Protein AF-A0A7C4V383-F1 (afdb_monomer_lite)

pLDDT: mean 79.62, std 13.82, range [45.19, 93.94]

Secondary structure (DSSP, 8-state):
--------------PPPPHHHHHHHHHHHHHHHTHHHHHHHHHHH----S--THHHHHHHHHHHHHHHHHHHHT-HHHHHHHHHHHHHHHHHHHHHHHHHHHHHHHHHHHHHHH--

Foldseek 3Di:
DDDPPPPDPPPPPPDDQDPVNVVVLVVLVVVLVVLVVVLVVCVVVLDDPVDDLVVLVVQLVVLVVVLVVCVVVVVVVVNVSSVSSNVSSVSSSVSNVVSVVVVVVVVVVCCVVVVD

Radius of gyration: 23.5 Å; chains: 1; bounding box: 56×25×84 Å

Structure (mmCIF, N/CA/C/O backbone):
data_AF-A0A7C4V383-F1
#
_entry.id   AF-A0A7C4V383-F1
#
loop_
_atom_site.group_PDB
_atom_site.id
_atom_site.type_symbol
_atom_site.label_atom_id
_atom_site.label_alt_id
_atom_site.label_comp_id
_atom_site.label_asym_id
_atom_site.label_entity_id
_atom_site.label_seq_id
_atom_site.pdbx_PDB_ins_code
_atom_site.Cartn_x
_atom_site.Cartn_y
_atom_site.Cartn_z
_atom_site.occupancy
_atom_site.B_iso_or_equiv
_atom_site.auth_seq_id
_atom_site.auth_comp_id
_atom_site.auth_asym_id
_atom_site.auth_atom_id
_atom_site.pdbx_PDB_model_num
ATOM 1 N N . MET A 1 1 ? -21.037 -17.438 57.755 1.00 45.88 1 MET A N 1
ATOM 2 C CA . MET A 1 1 ? -21.510 -16.121 57.268 1.00 45.88 1 MET A CA 1
ATOM 3 C C . MET A 1 1 ? -20.853 -15.851 55.913 1.00 45.88 1 MET A C 1
ATOM 5 O O . MET A 1 1 ? -19.680 -15.513 55.861 1.00 45.88 1 MET A O 1
ATOM 9 N N . SER A 1 2 ? -21.555 -16.175 54.821 1.00 45.19 2 SER A N 1
ATOM 10 C CA . SER A 1 2 ? -20.997 -16.317 53.463 1.00 45.19 2 SER A CA 1
ATOM 11 C C . SER A 1 2 ? -21.064 -14.997 52.680 1.00 45.19 2 SER A C 1
ATOM 13 O O . SER A 1 2 ? -22.146 -14.431 52.513 1.00 45.19 2 SER A O 1
ATOM 15 N N . ARG A 1 3 ? -19.915 -14.488 52.213 1.00 47.38 3 ARG A N 1
ATOM 16 C CA . ARG A 1 3 ? -19.823 -13.282 51.372 1.00 47.38 3 ARG A CA 1
ATOM 17 C C . ARG A 1 3 ? -20.164 -13.644 49.922 1.00 47.38 3 ARG A C 1
ATOM 19 O O . ARG A 1 3 ? -19.366 -14.267 49.231 1.00 47.38 3 ARG A O 1
ATOM 26 N N . LYS A 1 4 ? -21.339 -13.218 49.447 1.00 51.81 4 LYS A N 1
ATOM 27 C CA . LYS A 1 4 ? -21.696 -13.237 48.019 1.00 51.81 4 LYS A CA 1
ATOM 28 C C . LYS A 1 4 ? -20.826 -12.227 47.263 1.00 51.81 4 LYS A C 1
ATOM 30 O O . LYS A 1 4 ? -21.047 -11.022 47.358 1.00 51.81 4 LYS A O 1
ATOM 35 N N . ILE A 1 5 ? -19.860 -12.724 46.495 1.00 54.62 5 ILE A N 1
ATOM 36 C CA . ILE A 1 5 ? -19.133 -11.942 45.491 1.00 54.62 5 ILE A CA 1
ATOM 37 C C . ILE A 1 5 ? -20.102 -11.694 44.332 1.00 54.62 5 ILE A C 1
ATOM 39 O O . ILE A 1 5 ? -20.488 -12.605 43.601 1.00 54.62 5 ILE A O 1
ATOM 43 N N . LYS A 1 6 ? -20.563 -10.448 44.219 1.00 50.16 6 LYS A N 1
ATOM 44 C CA . LYS A 1 6 ? -21.463 -9.979 43.167 1.00 50.16 6 LYS A CA 1
ATOM 45 C C . LYS A 1 6 ? -20.634 -9.845 41.887 1.00 50.16 6 LYS A C 1
ATOM 47 O O . LYS A 1 6 ? -19.920 -8.864 41.711 1.00 50.16 6 LYS A O 1
ATOM 52 N N . ALA A 1 7 ? -20.688 -10.854 41.022 1.00 54.53 7 ALA A N 1
ATOM 53 C CA . ALA A 1 7 ? -20.106 -10.781 39.688 1.00 54.53 7 ALA A CA 1
ATOM 54 C C . ALA A 1 7 ? -20.816 -9.663 38.908 1.00 54.53 7 ALA A C 1
ATOM 56 O O . ALA A 1 7 ? -21.980 -9.793 38.525 1.00 54.53 7 ALA A O 1
ATOM 57 N N . HIS A 1 8 ? -20.137 -8.531 38.721 1.00 51.31 8 HIS A N 1
ATOM 58 C CA . HIS A 1 8 ? -20.608 -7.483 37.828 1.00 51.31 8 HIS A CA 1
ATOM 59 C C . HIS A 1 8 ? -20.485 -7.987 36.394 1.00 51.31 8 HIS A C 1
ATOM 61 O O . HIS A 1 8 ? -19.404 -8.025 35.811 1.00 51.31 8 HIS A O 1
ATOM 67 N N . GLY A 1 9 ? -21.627 -8.405 35.846 1.00 45.75 9 GLY A N 1
ATOM 68 C CA . GLY A 1 9 ? -21.784 -8.702 34.435 1.00 45.75 9 GLY A CA 1
ATOM 69 C C . GLY A 1 9 ? -21.353 -7.499 33.608 1.00 45.75 9 GLY A C 1
ATOM 70 O O . GLY A 1 9 ? -21.980 -6.439 33.644 1.00 45.75 9 GLY A O 1
ATOM 71 N N . VAL A 1 10 ? -20.272 -7.677 32.852 1.00 51.44 10 VAL A N 1
ATOM 72 C CA . VAL A 1 10 ? -19.853 -6.757 31.799 1.00 51.44 10 VAL A CA 1
ATOM 73 C C . VAL A 1 10 ? -20.896 -6.855 30.688 1.00 51.44 10 VAL A C 1
ATOM 75 O O . VAL A 1 10 ? -20.763 -7.623 29.736 1.00 51.44 10 VAL A O 1
ATOM 78 N N . HIS A 1 11 ? -21.977 -6.088 30.818 1.00 46.84 11 HIS A N 1
ATOM 79 C CA . HIS A 1 11 ? -22.902 -5.838 29.723 1.00 46.84 11 HIS A CA 1
ATOM 80 C C . HIS A 1 11 ? -22.146 -5.056 28.642 1.00 46.84 11 HIS A C 1
ATOM 82 O O . HIS A 1 11 ? -22.131 -3.825 28.630 1.00 46.84 11 HIS A O 1
ATOM 88 N N . ARG A 1 12 ? -21.514 -5.772 27.700 1.00 56.81 12 ARG A N 1
ATOM 89 C CA . ARG A 1 12 ? -21.128 -5.208 26.401 1.00 56.81 12 ARG A CA 1
ATOM 90 C C . ARG A 1 12 ? -22.413 -4.802 25.685 1.00 56.81 12 ARG A C 1
ATOM 92 O O . ARG A 1 12 ? -23.017 -5.585 24.956 1.00 56.81 12 ARG A O 1
ATOM 99 N N . LYS A 1 13 ? -22.854 -3.568 25.931 1.00 50.53 13 LYS A N 1
ATOM 100 C CA . LYS A 1 13 ? -23.917 -2.905 25.180 1.00 50.53 13 LYS A CA 1
ATOM 101 C C . LYS A 1 13 ? -23.471 -2.899 23.717 1.00 50.53 13 LYS A C 1
ATOM 103 O O . LYS A 1 13 ? -22.557 -2.155 23.365 1.00 50.53 13 LYS A O 1
ATOM 108 N N . ARG A 1 14 ? -24.075 -3.760 22.886 1.00 57.94 14 ARG A N 1
ATOM 109 C CA . ARG A 1 14 ? -23.942 -3.727 21.423 1.00 57.94 14 ARG A CA 1
ATOM 110 C C . ARG A 1 14 ? -24.531 -2.399 20.952 1.00 57.94 14 ARG A C 1
ATOM 112 O O . ARG A 1 14 ? -25.711 -2.311 20.635 1.00 57.94 14 ARG A O 1
ATOM 119 N N . ARG A 1 15 ? -23.740 -1.328 21.017 1.00 62.09 15 ARG A N 1
ATOM 120 C CA . ARG A 1 15 ? -24.093 -0.064 20.381 1.00 62.09 15 ARG A CA 1
ATOM 121 C C . ARG A 1 15 ? -24.015 -0.325 18.882 1.00 62.09 15 ARG A C 1
ATOM 123 O O . ARG A 1 15 ? -22.963 -0.727 18.395 1.00 62.09 15 ARG A O 1
ATOM 130 N N . GLY A 1 16 ? -25.144 -0.182 18.191 1.00 60.53 16 GLY A N 1
ATOM 131 C CA . GLY A 1 16 ? -25.167 -0.189 16.732 1.00 60.53 16 GLY A CA 1
ATOM 132 C C . GLY A 1 16 ? -24.181 0.841 16.178 1.00 60.53 16 GLY A C 1
ATOM 133 O O . GLY A 1 16 ? -23.789 1.777 16.881 1.00 60.53 16 GLY A O 1
ATOM 134 N N . PHE A 1 17 ? -23.758 0.644 14.931 1.00 67.31 17 PHE A N 1
ATOM 135 C CA . PHE A 1 17 ? -22.821 1.547 14.268 1.00 67.31 17 PHE A CA 1
ATOM 136 C C . PHE A 1 17 ? -23.375 2.979 14.277 1.00 67.31 17 PHE A C 1
ATOM 138 O O . PHE A 1 17 ? -24.471 3.233 13.778 1.00 67.31 17 PHE A O 1
ATOM 145 N N . SER A 1 18 ? -22.634 3.910 14.880 1.00 82.62 18 SER A N 1
ATOM 146 C CA . SER A 1 18 ? -23.005 5.325 14.897 1.00 82.62 18 SER A CA 1
ATOM 147 C C . SER A 1 18 ? -22.798 5.950 13.514 1.00 82.62 18 SER A C 1
ATOM 149 O O . SER A 1 18 ? -22.010 5.448 12.712 1.00 82.62 18 SER A O 1
ATOM 151 N N . ILE A 1 19 ? -23.450 7.087 13.245 1.00 85.44 19 ILE A N 1
ATOM 152 C CA . ILE A 1 19 ? -23.198 7.901 12.038 1.00 85.44 19 ILE A CA 1
ATOM 153 C C . ILE A 1 19 ? -21.701 8.200 11.867 1.00 85.44 19 ILE A C 1
ATOM 155 O O . ILE A 1 19 ? -21.168 8.087 10.768 1.00 85.44 19 ILE A O 1
ATOM 159 N N . VAL A 1 20 ? -20.998 8.492 12.965 1.00 81.94 20 VAL A N 1
ATOM 160 C CA . VAL A 1 20 ? -19.546 8.724 12.958 1.00 81.94 20 VAL A CA 1
ATOM 161 C C . VAL A 1 20 ? -18.781 7.467 12.529 1.00 81.94 20 VAL A C 1
ATOM 163 O O . VAL A 1 20 ? -17.843 7.562 11.744 1.00 81.94 20 VAL A O 1
ATOM 166 N N . GLY A 1 21 ? -19.202 6.283 12.986 1.00 80.19 21 GLY A N 1
ATOM 167 C CA . GLY A 1 21 ? -18.610 5.010 12.568 1.00 80.19 21 GLY A CA 1
ATOM 168 C C . GLY A 1 21 ? -18.806 4.727 11.077 1.00 80.19 21 GLY A C 1
ATOM 169 O O . GLY A 1 21 ? -17.874 4.284 10.409 1.00 80.19 21 GLY A O 1
ATOM 170 N N . TRP A 1 22 ? -19.986 5.036 10.532 1.00 81.19 22 TRP A N 1
ATOM 171 C CA . TRP A 1 22 ? -20.254 4.910 9.096 1.00 81.19 22 TRP A CA 1
ATOM 172 C C . TRP A 1 22 ? -19.412 5.872 8.257 1.00 81.19 22 TRP A C 1
ATOM 174 O O . TRP A 1 22 ? -18.816 5.452 7.268 1.00 81.19 22 TRP A O 1
ATOM 184 N N . LEU A 1 23 ? -19.301 7.137 8.673 1.00 85.62 23 LEU A N 1
ATOM 185 C CA . LEU A 1 23 ? -18.448 8.122 8.001 1.00 85.62 23 LEU A CA 1
ATOM 186 C C . LEU A 1 23 ? -16.973 7.706 8.023 1.00 85.62 23 LEU A C 1
ATOM 188 O O . LEU A 1 23 ? -16.294 7.811 7.003 1.00 85.62 23 LEU A O 1
ATOM 192 N N . ALA A 1 24 ? -16.492 7.174 9.149 1.00 82.44 24 ALA A N 1
ATOM 193 C CA . ALA A 1 24 ? -15.134 6.651 9.260 1.00 82.44 24 ALA A CA 1
ATOM 194 C C . ALA A 1 24 ? -14.896 5.469 8.305 1.00 82.44 24 ALA A C 1
ATOM 196 O O . ALA A 1 24 ? -13.866 5.423 7.632 1.00 82.44 24 ALA A O 1
ATOM 197 N N . ALA A 1 25 ? -15.856 4.546 8.194 1.00 79.75 25 ALA A N 1
ATOM 198 C CA . ALA A 1 25 ? -15.765 3.422 7.268 1.00 79.75 25 ALA A CA 1
ATOM 199 C C . ALA A 1 25 ? -15.736 3.893 5.805 1.00 79.75 25 ALA A C 1
ATOM 201 O O . ALA A 1 25 ? -14.866 3.474 5.047 1.00 79.75 25 ALA A O 1
ATOM 202 N N . ILE A 1 26 ? -16.632 4.801 5.408 1.00 86.31 26 ILE A N 1
ATOM 203 C CA . ILE A 1 26 ? -16.670 5.344 4.039 1.00 86.31 26 ILE A CA 1
ATOM 204 C C . ILE A 1 26 ? -15.371 6.086 3.712 1.00 86.31 26 ILE A C 1
ATOM 206 O O . ILE A 1 26 ? -14.766 5.835 2.670 1.00 86.31 26 ILE A O 1
ATOM 210 N N . GLY A 1 27 ? -14.905 6.957 4.612 1.00 87.81 27 GLY A N 1
ATOM 211 C CA . GLY A 1 27 ? -13.643 7.677 4.439 1.00 87.81 27 GLY A CA 1
ATOM 212 C C . GLY A 1 27 ? -12.456 6.725 4.290 1.00 87.81 27 GLY A C 1
ATOM 213 O O . GLY A 1 27 ? -11.609 6.919 3.420 1.00 87.81 27 GLY A O 1
ATOM 214 N N . MET A 1 28 ? -12.435 5.644 5.070 1.00 83.94 28 MET A N 1
ATOM 215 C CA . MET A 1 28 ? -11.436 4.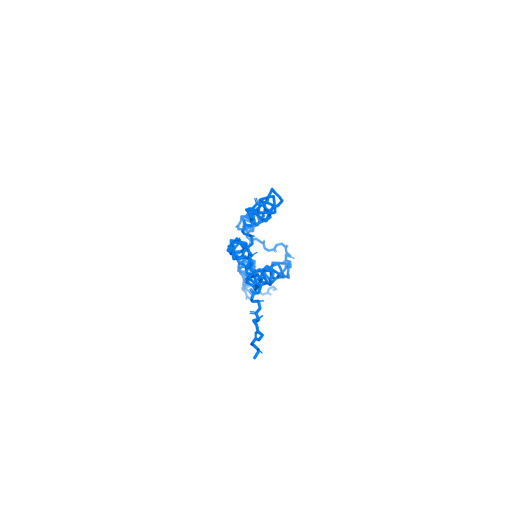592 4.933 1.00 83.94 28 MET A CA 1
ATOM 216 C C . MET A 1 28 ? -11.486 3.943 3.544 1.00 83.94 28 MET A C 1
ATOM 218 O O . MET A 1 28 ? -10.456 3.892 2.877 1.00 83.94 28 MET A O 1
ATOM 222 N N . TRP A 1 29 ? -12.657 3.513 3.068 1.00 84.19 29 TRP A N 1
ATOM 223 C CA . TRP A 1 29 ? -12.803 2.918 1.733 1.00 84.19 29 TRP A CA 1
ATOM 224 C C . TRP A 1 29 ? -12.382 3.864 0.605 1.00 84.19 29 TRP A C 1
ATOM 226 O O . TRP A 1 29 ? -11.743 3.421 -0.347 1.00 84.19 29 TRP A O 1
ATOM 236 N N . LEU A 1 30 ? -12.674 5.162 0.718 1.00 89.44 30 LEU A N 1
ATOM 237 C CA . LEU A 1 30 ? -12.237 6.168 -0.256 1.00 89.44 30 LEU A CA 1
ATOM 238 C C . LEU A 1 30 ? -10.711 6.307 -0.291 1.00 89.44 30 LEU A C 1
ATOM 240 O O . LEU A 1 30 ? -10.114 6.335 -1.369 1.00 89.44 30 LEU A O 1
ATOM 244 N N . ILE A 1 31 ? -10.068 6.340 0.880 1.00 87.75 31 ILE A N 1
ATOM 245 C CA . ILE A 1 31 ? -8.605 6.372 0.978 1.00 87.75 31 ILE A CA 1
ATOM 246 C C . ILE A 1 31 ? -8.008 5.104 0.360 1.00 87.75 31 ILE A C 1
ATOM 248 O O . ILE A 1 31 ? -7.048 5.198 -0.402 1.00 87.75 31 ILE A O 1
ATOM 252 N N . GLU A 1 32 ? -8.576 3.926 0.630 1.00 87.19 32 GLU A N 1
ATOM 253 C CA . GLU A 1 32 ? -8.105 2.678 0.017 1.00 87.19 32 GLU A CA 1
ATOM 254 C C . GLU A 1 32 ? -8.317 2.655 -1.502 1.00 87.19 32 GLU A C 1
ATOM 256 O O . GLU A 1 32 ? -7.424 2.265 -2.254 1.00 87.19 32 GLU A O 1
ATOM 261 N N . GLY A 1 33 ? -9.450 3.163 -1.983 1.00 87.06 33 GLY A N 1
ATOM 262 C CA . GLY A 1 33 ? -9.732 3.285 -3.412 1.00 87.06 33 GLY A CA 1
ATOM 263 C C . GLY A 1 33 ? -8.745 4.192 -4.154 1.00 87.06 33 GLY A C 1
ATOM 264 O O . GLY A 1 33 ? -8.446 3.946 -5.323 1.00 87.06 33 GLY A O 1
ATOM 265 N N . SER A 1 34 ? -8.162 5.190 -3.481 1.00 88.44 34 SER A N 1
ATOM 266 C CA . SER A 1 34 ? -7.208 6.133 -4.089 1.00 88.44 34 SER A CA 1
ATOM 267 C C . SER A 1 34 ? -5.915 5.486 -4.613 1.00 88.44 34 SER A C 1
ATOM 269 O O . SER A 1 34 ? -5.201 6.094 -5.415 1.00 88.44 34 SER A O 1
ATOM 271 N N . TYR A 1 35 ? -5.613 4.243 -4.220 1.00 87.31 35 TYR A N 1
ATOM 272 C CA . TYR A 1 35 ? -4.458 3.498 -4.731 1.00 87.31 35 TYR A CA 1
ATOM 273 C C . TYR A 1 35 ? -4.715 2.874 -6.103 1.00 87.31 35 TYR A C 1
ATOM 275 O O . TYR A 1 35 ? -3.769 2.650 -6.855 1.00 87.31 35 TYR A O 1
ATOM 283 N N . VAL A 1 36 ? -5.974 2.641 -6.479 1.00 91.00 36 VAL A N 1
ATOM 284 C CA . VAL A 1 36 ? -6.335 2.089 -7.793 1.00 91.00 36 VAL A CA 1
ATOM 285 C C . VAL A 1 36 ? -5.805 2.952 -8.949 1.00 91.00 36 VAL A C 1
ATOM 287 O O . VAL A 1 36 ? -5.086 2.412 -9.793 1.00 91.00 36 VAL A O 1
ATOM 290 N N . PRO A 1 37 ? -6.050 4.279 -9.012 1.00 90.31 37 PRO A N 1
ATOM 291 C CA . PRO A 1 37 ? -5.492 5.102 -10.085 1.00 90.31 37 PRO A CA 1
ATOM 292 C C . PRO A 1 37 ? -3.957 5.145 -10.064 1.00 90.31 37 PRO A C 1
ATOM 294 O O . PRO A 1 37 ? -3.347 5.237 -11.128 1.00 90.31 37 PRO A O 1
ATOM 297 N N . GLN A 1 38 ? -3.315 5.022 -8.894 1.00 88.06 38 GLN A N 1
ATOM 298 C CA . GLN A 1 38 ? -1.850 4.965 -8.784 1.00 88.06 38 GLN A CA 1
ATOM 299 C C . GLN A 1 38 ? -1.290 3.681 -9.413 1.00 88.06 38 GLN A C 1
ATOM 301 O O . GLN A 1 38 ? -0.355 3.745 -10.209 1.00 88.06 38 GLN A O 1
ATOM 306 N N . ILE A 1 39 ? -1.911 2.534 -9.123 1.00 90.25 39 ILE A N 1
ATOM 307 C CA . ILE A 1 39 ? -1.586 1.225 -9.713 1.00 90.25 39 ILE A CA 1
ATOM 308 C C . ILE A 1 39 ? -1.779 1.260 -11.234 1.00 90.25 39 ILE A C 1
ATOM 310 O O . ILE A 1 39 ? -0.905 0.837 -11.992 1.00 90.25 39 ILE A O 1
ATOM 314 N N . VAL A 1 40 ? -2.908 1.801 -11.703 1.00 91.69 40 VAL A N 1
ATOM 315 C CA . VAL A 1 40 ? -3.202 1.908 -13.141 1.00 91.69 40 VAL A CA 1
ATOM 316 C C . VAL A 1 40 ? -2.200 2.826 -13.838 1.00 91.69 40 VAL A C 1
ATOM 318 O O . VAL A 1 40 ? -1.705 2.488 -14.914 1.00 91.69 40 VAL A O 1
ATOM 321 N N . ARG A 1 41 ? -1.861 3.970 -13.233 1.00 88.31 41 ARG A N 1
ATOM 322 C CA . ARG A 1 41 ? -0.864 4.896 -13.778 1.00 88.31 41 ARG A CA 1
ATOM 323 C C . ARG A 1 41 ? 0.504 4.228 -13.890 1.00 88.31 41 ARG A C 1
ATOM 325 O O . ARG A 1 41 ? 1.101 4.288 -14.960 1.00 88.31 41 ARG A O 1
ATOM 332 N N . LEU A 1 42 ? 0.970 3.559 -12.834 1.00 85.88 42 LEU A N 1
ATOM 333 C CA . LEU A 1 42 ? 2.258 2.861 -12.838 1.00 85.88 42 LEU A CA 1
ATOM 334 C C . LEU A 1 42 ? 2.290 1.739 -13.886 1.00 85.88 42 LEU A C 1
ATOM 336 O O . LEU A 1 42 ? 3.274 1.587 -14.605 1.00 85.88 42 LEU A O 1
ATOM 340 N N . TYR A 1 43 ? 1.186 1.004 -14.038 1.00 87.12 43 TYR A N 1
ATOM 341 C CA . TYR A 1 43 ? 1.048 -0.014 -15.077 1.00 87.12 43 TYR A CA 1
ATOM 342 C C . TYR A 1 43 ? 1.110 0.558 -16.502 1.00 87.12 43 TYR A C 1
ATOM 344 O O . TYR A 1 43 ? 1.710 -0.061 -17.380 1.00 87.12 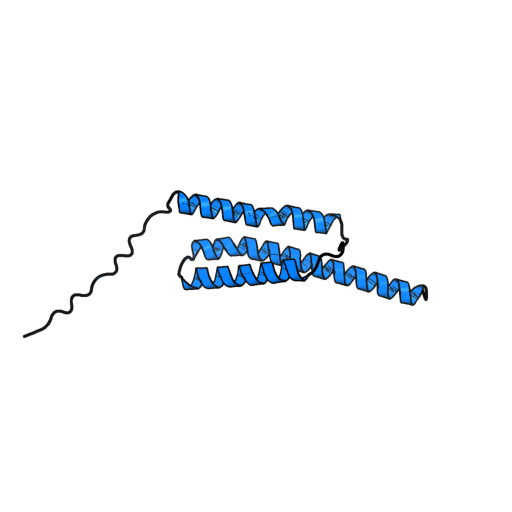43 TYR A O 1
ATOM 352 N N . ARG A 1 44 ? 0.493 1.723 -16.747 1.00 86.81 44 ARG A N 1
ATOM 353 C CA . ARG A 1 44 ? 0.489 2.371 -18.069 1.00 86.81 44 ARG A CA 1
ATOM 354 C C . ARG A 1 44 ? 1.840 2.975 -18.421 1.00 86.81 44 ARG A C 1
ATOM 356 O O . ARG A 1 44 ? 2.316 2.767 -19.529 1.00 86.81 44 ARG A O 1
ATOM 363 N N . VAL A 1 45 ? 2.429 3.709 -17.481 1.00 86.00 45 VAL A N 1
ATOM 364 C CA . VAL A 1 45 ? 3.687 4.426 -17.700 1.00 86.00 45 VAL A CA 1
ATOM 365 C C . VAL A 1 45 ? 4.850 3.441 -17.805 1.00 86.00 45 VAL A C 1
ATOM 367 O O . VAL A 1 45 ? 5.737 3.656 -18.616 1.00 86.00 45 VAL A O 1
ATOM 370 N N . LYS A 1 46 ? 4.840 2.334 -17.042 1.00 78.12 46 LYS A N 1
ATOM 371 C CA . LYS A 1 46 ? 5.907 1.304 -17.001 1.00 78.12 46 LYS A CA 1
ATOM 372 C C . LYS A 1 46 ? 7.308 1.828 -16.666 1.00 78.12 46 LYS A C 1
ATOM 374 O O . LYS A 1 46 ? 8.250 1.040 -16.613 1.00 78.12 46 LYS A O 1
ATOM 379 N N . GLU A 1 47 ? 7.437 3.119 -16.403 1.00 68.31 47 GLU A N 1
ATOM 380 C CA . GLU A 1 47 ? 8.653 3.774 -15.961 1.00 68.31 47 GLU A CA 1
ATOM 381 C C . GLU A 1 47 ? 8.554 4.073 -14.469 1.00 68.31 47 GLU A C 1
ATOM 383 O O . GLU A 1 47 ? 7.545 4.571 -13.958 1.00 68.31 47 GLU A O 1
ATOM 388 N N . PHE A 1 48 ? 9.632 3.756 -13.760 1.00 62.16 48 PHE A N 1
ATOM 389 C CA . PHE A 1 48 ? 9.853 4.243 -12.410 1.00 62.16 48 PHE A CA 1
ATOM 390 C C . PHE A 1 48 ? 10.454 5.649 -12.564 1.00 62.16 48 PHE A C 1
ATOM 392 O O . PHE A 1 48 ? 11.639 5.816 -12.825 1.00 62.16 48 PHE A O 1
ATOM 399 N N . TYR A 1 49 ? 9.619 6.680 -12.480 1.00 52.81 49 TYR A N 1
ATOM 400 C CA . TYR A 1 49 ? 10.092 8.066 -12.469 1.00 52.81 49 TYR A CA 1
ATOM 401 C C . TYR A 1 49 ? 10.643 8.372 -11.073 1.00 52.81 49 TYR A C 1
ATOM 403 O O . TYR A 1 49 ? 9.914 8.884 -10.235 1.00 52.81 49 TYR A O 1
ATOM 411 N N . GLU A 1 50 ? 11.860 7.916 -10.757 1.00 55.56 50 GLU A N 1
ATOM 412 C CA . GLU A 1 50 ? 12.572 8.195 -9.491 1.00 55.56 50 GLU A CA 1
ATOM 413 C C . GLU A 1 50 ? 11.761 7.961 -8.194 1.00 55.56 50 GLU A C 1
ATOM 415 O O . GLU A 1 50 ? 12.098 8.459 -7.120 1.00 55.56 50 GLU A O 1
ATOM 420 N N . ILE A 1 51 ? 10.678 7.179 -8.255 1.00 55.62 51 ILE A N 1
ATOM 421 C CA . ILE A 1 51 ? 9.764 7.021 -7.125 1.00 55.62 51 ILE A CA 1
ATOM 422 C C . ILE A 1 51 ? 10.488 6.233 -6.039 1.00 55.62 51 ILE A C 1
ATOM 424 O O . ILE A 1 51 ? 10.881 5.074 -6.224 1.00 55.62 51 ILE A O 1
ATOM 428 N N . SER A 1 52 ? 10.661 6.872 -4.884 1.00 71.12 52 SER A N 1
ATOM 429 C CA . SER A 1 52 ? 11.268 6.242 -3.723 1.00 71.12 52 SER A CA 1
ATOM 430 C C . SER A 1 52 ? 10.438 5.033 -3.290 1.00 71.12 52 SER A C 1
ATOM 432 O O . SER A 1 52 ? 9.281 5.167 -2.888 1.00 71.12 52 SER A O 1
ATOM 434 N N . LEU A 1 53 ? 11.058 3.846 -3.320 1.00 81.06 53 LEU A N 1
ATOM 435 C CA . LEU A 1 53 ? 10.494 2.603 -2.771 1.00 81.06 53 LEU A CA 1
ATOM 436 C C . LEU A 1 53 ? 10.091 2.746 -1.299 1.00 81.06 53 LEU A C 1
ATOM 438 O O . LEU A 1 53 ? 9.268 1.978 -0.809 1.00 81.06 53 LEU A O 1
ATOM 442 N N . PHE A 1 54 ? 10.664 3.727 -0.604 1.00 84.69 54 PHE A N 1
ATOM 443 C CA . PHE A 1 54 ? 10.381 4.002 0.792 1.00 84.69 54 PHE A CA 1
ATOM 444 C C . PHE A 1 54 ? 8.897 4.280 1.037 1.00 84.69 54 PHE A C 1
ATOM 446 O O . PHE A 1 54 ? 8.330 3.758 1.992 1.00 84.69 54 PHE A O 1
ATOM 453 N N . PHE A 1 55 ? 8.248 5.042 0.149 1.00 84.56 55 PHE A N 1
ATOM 454 C CA . PHE A 1 55 ? 6.853 5.431 0.329 1.00 84.56 55 PHE A CA 1
ATOM 455 C C . PHE A 1 55 ? 5.887 4.234 0.324 1.00 84.56 55 PHE A C 1
ATOM 457 O O . PHE A 1 55 ? 5.200 4.048 1.325 1.00 84.56 55 PHE A O 1
ATOM 464 N N . PRO A 1 56 ? 5.816 3.378 -0.715 1.00 86.56 56 PRO A N 1
ATOM 465 C CA . PRO A 1 56 ? 4.919 2.222 -0.685 1.00 86.56 56 PRO A CA 1
ATOM 466 C C . PRO A 1 56 ? 5.264 1.235 0.442 1.00 86.56 56 PRO A C 1
ATOM 468 O O . PRO A 1 56 ? 4.360 0.613 1.000 1.00 86.56 56 PRO A O 1
ATOM 471 N N . LEU A 1 57 ? 6.540 1.133 0.827 1.00 90.06 57 LEU A N 1
ATOM 472 C CA . LEU A 1 57 ? 6.993 0.221 1.876 1.00 90.06 57 LEU A CA 1
ATOM 473 C C . LEU A 1 57 ? 6.562 0.677 3.279 1.00 90.06 57 LEU A C 1
ATOM 475 O O . LEU A 1 57 ? 5.960 -0.108 4.012 1.00 90.06 57 LEU A O 1
ATOM 479 N N . ILE A 1 58 ? 6.777 1.952 3.632 1.00 92.06 58 ILE A N 1
ATOM 480 C CA . ILE A 1 58 ? 6.314 2.500 4.918 1.00 92.06 58 ILE A CA 1
ATOM 481 C C . ILE A 1 58 ? 4.785 2.508 4.999 1.00 92.06 58 ILE A C 1
ATOM 483 O O . ILE A 1 58 ? 4.214 2.251 6.058 1.00 92.06 58 ILE A O 1
ATOM 487 N N . ASN A 1 59 ? 4.108 2.733 3.869 1.00 90.12 59 ASN A N 1
ATOM 488 C CA . ASN A 1 59 ? 2.651 2.732 3.808 1.00 90.12 59 ASN A CA 1
ATOM 489 C C . ASN A 1 59 ? 2.069 1.333 4.061 1.00 90.12 59 ASN A C 1
ATOM 491 O O . ASN A 1 59 ? 1.099 1.188 4.806 1.00 90.12 59 ASN A O 1
ATOM 495 N N . LEU A 1 60 ? 2.676 0.295 3.473 1.00 92.12 60 LEU A N 1
ATOM 496 C CA . LEU A 1 60 ? 2.295 -1.092 3.726 1.00 92.12 60 LEU A CA 1
ATOM 497 C C . LEU A 1 60 ? 2.570 -1.485 5.185 1.00 92.12 60 LEU A C 1
ATOM 499 O O . LEU A 1 60 ? 1.688 -2.045 5.835 1.00 92.12 60 LEU A O 1
ATOM 503 N N . ALA A 1 61 ? 3.741 -1.133 5.724 1.00 93.81 61 ALA A N 1
ATOM 504 C CA . ALA A 1 61 ? 4.100 -1.412 7.114 1.00 93.81 61 ALA A CA 1
ATOM 505 C C . ALA A 1 61 ? 3.129 -0.751 8.107 1.00 93.81 61 ALA A C 1
ATOM 507 O O . ALA A 1 61 ? 2.587 -1.421 8.986 1.00 93.81 61 ALA A O 1
ATOM 508 N N . GLY A 1 62 ? 2.835 0.540 7.925 1.00 91.88 62 GLY A N 1
ATOM 509 C CA . GLY A 1 62 ? 1.869 1.258 8.756 1.00 91.88 62 GLY A CA 1
ATOM 510 C C . GLY A 1 62 ? 0.474 0.631 8.705 1.00 91.88 62 GLY A C 1
ATOM 511 O O . GLY A 1 62 ? -0.181 0.485 9.737 1.00 91.88 62 GLY A O 1
ATOM 512 N N . ARG A 1 63 ? 0.030 0.179 7.524 1.00 91.38 63 ARG A N 1
ATOM 513 C CA . ARG A 1 63 ? -1.271 -0.487 7.380 1.00 91.38 63 ARG A CA 1
ATOM 514 C C . ARG A 1 63 ? -1.322 -1.836 8.098 1.00 91.38 63 ARG A C 1
ATOM 516 O O . ARG A 1 63 ? -2.326 -2.129 8.745 1.00 91.38 63 ARG A O 1
ATOM 523 N N . LEU A 1 64 ? -0.256 -2.631 8.018 1.00 92.88 64 LEU A N 1
ATOM 524 C CA . LEU A 1 64 ? -0.152 -3.902 8.740 1.00 92.88 64 LEU A CA 1
ATOM 525 C C . LEU A 1 64 ? -0.217 -3.686 10.257 1.00 92.88 64 LEU A C 1
ATOM 527 O O . LEU A 1 64 ? -0.964 -4.385 10.938 1.00 92.88 64 LEU A O 1
ATOM 531 N N . LEU A 1 65 ? 0.487 -2.675 10.778 1.00 93.00 65 LEU A N 1
ATOM 532 C CA . LEU A 1 65 ? 0.446 -2.325 12.202 1.00 93.00 65 LEU A CA 1
ATOM 533 C C . LEU A 1 65 ? -0.964 -1.933 12.661 1.00 93.00 65 LEU A C 1
ATOM 535 O O . LEU A 1 65 ? -1.434 -2.419 13.688 1.00 93.00 65 LEU A O 1
ATOM 539 N N . VAL A 1 66 ? -1.669 -1.107 11.882 1.00 89.62 66 VAL A N 1
ATOM 540 C CA . VAL A 1 66 ? -3.054 -0.714 12.191 1.00 89.62 66 VAL A CA 1
ATOM 541 C C . VAL A 1 66 ? -4.001 -1.916 12.166 1.00 89.62 66 VAL A C 1
ATOM 543 O O . VAL A 1 66 ? -4.861 -2.031 13.040 1.00 89.62 66 VAL A O 1
ATOM 546 N N . MET A 1 67 ? -3.835 -2.837 11.213 1.00 88.50 67 MET A N 1
ATOM 547 C CA . MET A 1 67 ? -4.630 -4.067 11.166 1.00 88.50 67 MET A CA 1
ATOM 548 C C . MET A 1 67 ? -4.404 -4.928 12.417 1.00 88.50 67 MET A C 1
ATOM 550 O O . MET A 1 67 ? -5.374 -5.376 13.030 1.00 88.50 67 MET A O 1
ATOM 554 N N . LEU A 1 68 ? -3.144 -5.126 12.824 1.00 90.06 68 LEU A N 1
ATOM 555 C CA . LEU A 1 68 ? -2.795 -5.885 14.030 1.00 90.06 68 LEU A CA 1
ATOM 556 C C . LEU A 1 68 ? -3.367 -5.234 15.293 1.00 90.06 68 LEU A C 1
ATOM 558 O O . LEU A 1 68 ? -3.946 -5.923 16.132 1.00 90.06 68 LEU A O 1
ATOM 562 N N . TYR A 1 69 ? -3.273 -3.908 15.401 1.00 89.31 69 TYR A N 1
ATOM 563 C CA . TYR A 1 69 ? -3.870 -3.157 16.502 1.00 89.31 69 TYR A CA 1
ATOM 564 C C . TYR A 1 69 ? -5.396 -3.324 16.549 1.00 89.31 69 TYR A C 1
ATOM 566 O O . TYR A 1 69 ? -5.958 -3.654 17.592 1.00 89.31 69 TYR A O 1
ATOM 574 N N . SER A 1 70 ? -6.076 -3.165 15.411 1.00 86.00 70 SER A N 1
ATOM 575 C CA . SER A 1 70 ? -7.531 -3.331 15.308 1.00 86.00 70 SER A CA 1
ATOM 576 C C . SER A 1 70 ? -7.979 -4.747 15.691 1.00 86.00 70 SER A C 1
ATOM 578 O O . SER A 1 70 ? -8.971 -4.909 16.408 1.00 86.00 70 SER A O 1
ATOM 580 N N . ALA A 1 71 ? -7.218 -5.767 15.284 1.00 84.12 71 ALA A N 1
ATOM 581 C CA . ALA A 1 71 ? -7.455 -7.149 15.683 1.00 84.12 71 ALA A CA 1
ATOM 582 C C . ALA A 1 71 ? -7.277 -7.351 17.199 1.00 84.12 71 ALA A C 1
ATOM 584 O O . ALA A 1 71 ? -8.117 -8.002 17.823 1.00 84.12 71 ALA A O 1
ATOM 585 N N . ALA A 1 72 ? -6.242 -6.752 17.800 1.00 87.69 72 ALA A N 1
ATOM 586 C CA . ALA A 1 72 ? -5.970 -6.835 19.237 1.00 87.69 72 ALA A CA 1
ATOM 587 C C . ALA A 1 72 ? -7.064 -6.170 20.096 1.00 87.69 72 ALA A C 1
ATOM 589 O O . ALA A 1 72 ? -7.427 -6.694 21.147 1.00 87.69 72 ALA A O 1
ATOM 590 N N . VAL A 1 73 ? -7.641 -5.058 19.629 1.00 86.69 73 VAL A N 1
ATOM 591 C CA . VAL A 1 73 ? -8.741 -4.343 20.312 1.00 86.69 73 VAL A CA 1
ATOM 592 C C . VAL A 1 73 ? -10.101 -5.048 20.130 1.00 86.69 73 VAL A C 1
ATOM 594 O O . VAL A 1 73 ? -11.060 -4.769 20.850 1.00 86.69 73 VAL A O 1
ATOM 597 N N . GLY A 1 74 ? -10.189 -6.028 19.225 1.00 81.25 74 GLY A N 1
ATOM 598 C CA . GLY A 1 74 ? -11.402 -6.813 18.975 1.00 81.25 74 GLY A CA 1
ATOM 599 C C . GLY A 1 74 ? -12.338 -6.221 17.916 1.00 81.25 74 GLY A C 1
ATOM 600 O O . GLY A 1 74 ? -13.446 -6.727 17.734 1.00 81.25 74 GLY A O 1
ATOM 601 N N . GLU A 1 75 ? -11.887 -5.210 17.172 1.00 78.62 75 GLU A N 1
ATOM 602 C CA . GLU A 1 75 ? -12.630 -4.536 16.099 1.00 78.62 75 GLU A CA 1
ATOM 603 C C . GLU A 1 75 ? -12.509 -5.303 14.768 1.00 78.62 75 GLU A C 1
ATOM 605 O O . GLU A 1 75 ? -11.984 -4.817 13.765 1.00 78.62 75 GLU A O 1
ATOM 610 N N . ARG A 1 76 ? -12.986 -6.555 14.751 1.00 74.56 76 ARG A N 1
ATOM 611 C CA . ARG A 1 76 ? -12.767 -7.506 13.639 1.00 74.56 76 ARG A CA 1
ATOM 612 C C . ARG A 1 76 ? -13.311 -7.033 12.284 1.00 74.56 76 ARG A C 1
ATOM 614 O O . ARG A 1 76 ? -12.757 -7.396 11.252 1.00 74.56 76 ARG A O 1
ATOM 621 N N . VAL A 1 77 ? -14.374 -6.227 12.274 1.00 71.50 77 VAL A N 1
ATOM 622 C CA . VAL A 1 77 ? -14.975 -5.694 11.036 1.00 71.50 77 VAL A CA 1
ATOM 623 C C . VAL A 1 77 ? -14.033 -4.698 10.355 1.00 71.50 77 VAL A C 1
ATOM 625 O O . VAL A 1 77 ? -13.843 -4.762 9.143 1.00 71.50 77 VAL A O 1
ATOM 628 N N . LEU A 1 78 ? -13.387 -3.826 11.134 1.00 72.12 78 LEU A N 1
ATOM 629 C CA . LEU A 1 78 ? -12.386 -2.888 10.620 1.00 72.12 78 LEU A CA 1
ATOM 630 C C . LEU A 1 78 ? -11.121 -3.626 10.172 1.00 72.12 78 LEU A C 1
ATOM 632 O O . LEU A 1 78 ? -10.595 -3.335 9.099 1.00 72.12 78 LEU A O 1
ATOM 636 N N . ALA A 1 79 ? -10.693 -4.639 10.934 1.00 73.69 79 ALA A N 1
ATOM 637 C CA . ALA A 1 79 ? -9.572 -5.502 10.565 1.00 73.69 79 ALA A CA 1
ATOM 638 C C . ALA A 1 79 ? -9.765 -6.163 9.187 1.00 73.69 79 ALA A C 1
ATOM 640 O O . ALA A 1 79 ? -8.848 -6.143 8.368 1.00 73.69 79 ALA A O 1
ATOM 641 N N . LEU A 1 80 ? -10.967 -6.679 8.894 1.00 74.25 80 LEU A N 1
ATOM 642 C CA . LEU A 1 80 ? -11.301 -7.223 7.572 1.00 74.25 80 LEU A CA 1
ATOM 643 C C . LEU A 1 80 ? -11.306 -6.143 6.481 1.00 74.25 80 LEU A C 1
ATOM 645 O O . LEU A 1 80 ? -10.811 -6.387 5.384 1.00 74.25 80 LEU A O 1
ATOM 649 N N . GLY A 1 81 ? -11.800 -4.939 6.784 1.00 75.06 81 GLY A N 1
ATOM 650 C CA . GLY A 1 81 ? -11.756 -3.801 5.860 1.00 75.06 81 GLY A CA 1
ATOM 651 C C . GLY A 1 81 ? -10.331 -3.410 5.446 1.00 75.06 81 GLY A C 1
ATOM 652 O O . GLY A 1 81 ? -10.107 -3.011 4.304 1.00 75.06 81 GLY A O 1
ATOM 653 N N . PHE A 1 82 ? -9.341 -3.582 6.329 1.00 83.81 82 PHE A N 1
ATOM 654 C CA . PHE A 1 82 ? -7.939 -3.297 6.003 1.00 83.81 82 PHE A CA 1
ATOM 655 C C . PHE A 1 82 ? -7.317 -4.295 5.022 1.00 83.81 82 PHE A C 1
ATOM 657 O O . PHE A 1 82 ? -6.322 -3.947 4.386 1.00 83.81 82 PHE A O 1
ATOM 664 N N . LEU A 1 83 ? -7.889 -5.492 4.843 1.00 86.62 83 LEU A N 1
ATOM 665 C CA . LEU A 1 83 ? -7.348 -6.486 3.909 1.00 86.62 83 LEU A CA 1
ATOM 666 C C . LEU A 1 83 ? -7.322 -5.957 2.474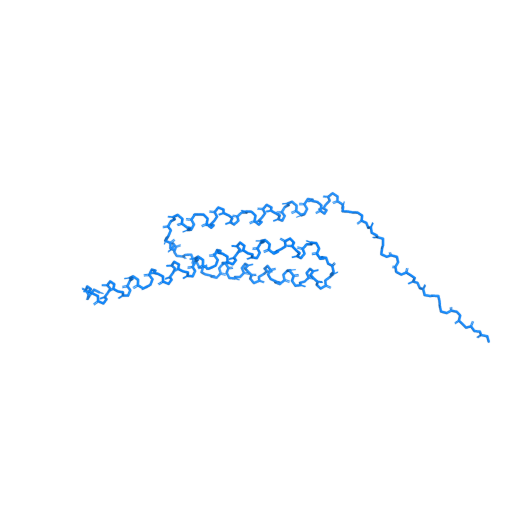 1.00 86.62 83 LEU A C 1
ATOM 668 O O . LEU A 1 83 ? -6.292 -6.060 1.814 1.00 86.62 83 LEU A O 1
ATOM 672 N N . ALA A 1 84 ? -8.403 -5.314 2.022 1.00 85.50 84 ALA A N 1
ATOM 673 C CA . ALA A 1 84 ? -8.461 -4.713 0.689 1.00 85.50 84 ALA A CA 1
ATOM 674 C C . ALA A 1 84 ? -7.351 -3.663 0.496 1.00 85.50 84 ALA A C 1
ATOM 676 O O . ALA A 1 84 ? -6.648 -3.656 -0.516 1.00 85.50 84 ALA A O 1
ATOM 677 N N . GLY A 1 85 ? -7.133 -2.824 1.512 1.00 88.12 85 GLY A N 1
ATOM 678 C CA . GLY A 1 85 ? -6.062 -1.832 1.519 1.00 88.12 85 GLY A CA 1
ATOM 679 C C . GLY A 1 85 ? -4.657 -2.435 1.505 1.00 88.12 85 GLY A C 1
ATOM 680 O O . GLY A 1 85 ? -3.756 -1.903 0.850 1.00 88.12 85 GLY A O 1
ATOM 681 N N . ILE A 1 86 ? -4.444 -3.541 2.220 1.00 92.19 86 ILE A N 1
ATOM 682 C CA . ILE A 1 86 ? -3.173 -4.276 2.214 1.00 92.19 86 ILE A CA 1
ATOM 683 C C . ILE A 1 86 ? -2.923 -4.852 0.824 1.00 92.19 86 ILE A C 1
ATOM 685 O O . ILE A 1 86 ? -1.845 -4.644 0.276 1.00 92.19 86 ILE A O 1
ATOM 689 N N . THR A 1 87 ? -3.919 -5.500 0.218 1.00 92.00 87 THR A N 1
ATOM 690 C CA . THR A 1 87 ? -3.804 -6.064 -1.131 1.00 92.00 87 THR A CA 1
ATOM 691 C C . THR A 1 87 ? -3.411 -4.996 -2.149 1.00 92.00 87 THR A C 1
ATOM 693 O O . THR A 1 87 ? -2.444 -5.191 -2.883 1.00 92.00 87 THR A O 1
ATOM 696 N N . LEU A 1 88 ? -4.088 -3.842 -2.161 1.00 91.88 88 LEU A N 1
ATOM 697 C CA . LEU A 1 88 ? -3.772 -2.752 -3.092 1.00 91.88 88 LEU A CA 1
ATOM 698 C C . LEU A 1 88 ? -2.342 -2.223 -2.909 1.00 91.88 88 LEU A C 1
ATOM 700 O O . LEU A 1 88 ? -1.618 -2.036 -3.887 1.00 91.88 88 LEU A O 1
ATOM 704 N N . ARG A 1 89 ? -1.893 -2.030 -1.664 1.00 91.44 89 ARG A N 1
ATOM 705 C CA . ARG A 1 89 ? -0.521 -1.573 -1.383 1.00 91.44 89 ARG A CA 1
ATOM 706 C C . ARG A 1 89 ? 0.528 -2.610 -1.753 1.00 91.44 89 ARG A C 1
ATOM 708 O O . ARG A 1 89 ? 1.564 -2.235 -2.294 1.00 91.44 89 ARG A O 1
ATOM 715 N N . THR A 1 90 ? 0.262 -3.890 -1.508 1.00 93.94 90 THR A N 1
ATOM 716 C CA . THR A 1 90 ? 1.141 -4.982 -1.936 1.00 93.94 90 THR A CA 1
ATOM 717 C C . THR A 1 90 ? 1.263 -5.003 -3.454 1.00 93.94 90 THR A C 1
ATOM 719 O O . THR A 1 90 ? 2.378 -5.053 -3.957 1.00 93.94 90 THR A O 1
ATOM 722 N N . VAL A 1 91 ? 0.156 -4.863 -4.196 1.00 93.31 91 VAL A N 1
ATOM 723 C CA . VAL A 1 91 ? 0.186 -4.767 -5.667 1.00 93.31 91 VAL A CA 1
ATOM 724 C C . VAL A 1 91 ? 1.035 -3.581 -6.123 1.00 93.31 91 VAL A C 1
ATOM 726 O O . VAL A 1 91 ? 1.908 -3.749 -6.975 1.00 93.31 91 VAL A O 1
ATOM 729 N N . LEU A 1 92 ? 0.831 -2.400 -5.534 1.00 90.44 92 LEU A N 1
ATOM 730 C CA . LEU A 1 92 ? 1.613 -1.208 -5.863 1.00 90.44 92 LEU A CA 1
ATOM 731 C C . LEU A 1 92 ? 3.111 -1.407 -5.571 1.00 90.44 92 LEU A C 1
ATOM 733 O O . LEU A 1 92 ? 3.957 -1.080 -6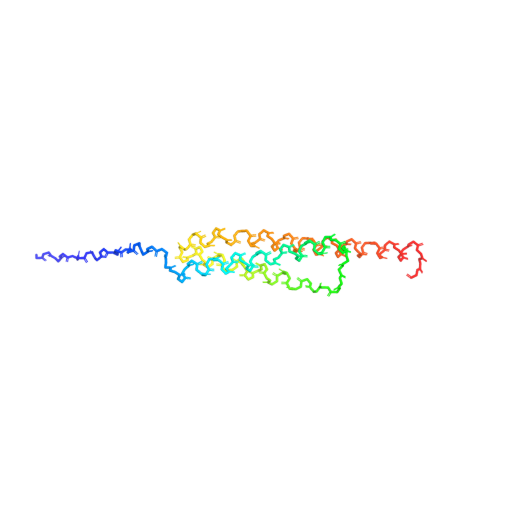.406 1.00 90.44 92 LEU A O 1
ATOM 737 N N . LEU A 1 93 ? 3.453 -1.979 -4.414 1.00 91.69 93 LEU A N 1
ATOM 738 C CA . LEU A 1 93 ? 4.834 -2.285 -4.041 1.00 91.69 93 LEU A CA 1
ATOM 739 C C . LEU A 1 93 ? 5.461 -3.301 -5.006 1.00 91.69 93 LEU A C 1
ATOM 741 O O . LEU A 1 93 ? 6.561 -3.067 -5.505 1.00 91.69 93 LEU A O 1
ATOM 745 N N . SER A 1 94 ? 4.754 -4.387 -5.324 1.00 91.12 94 SER A N 1
ATOM 746 C CA . SER A 1 94 ? 5.202 -5.407 -6.274 1.00 91.12 94 SER A CA 1
ATOM 747 C C . SER A 1 94 ? 5.434 -4.828 -7.666 1.00 91.12 94 SER A C 1
ATOM 749 O O . SER A 1 94 ? 6.475 -5.097 -8.262 1.00 91.12 94 SER A O 1
ATOM 751 N N . GLN A 1 95 ? 4.523 -3.991 -8.173 1.00 89.56 95 GLN A N 1
ATOM 752 C CA . GLN A 1 95 ? 4.716 -3.294 -9.447 1.00 89.56 95 GLN A CA 1
ATOM 753 C C . GLN A 1 95 ? 5.957 -2.398 -9.411 1.00 89.56 95 GLN A C 1
ATOM 755 O O . GLN A 1 95 ? 6.758 -2.414 -10.345 1.00 89.56 95 GLN A O 1
ATOM 760 N N . THR A 1 96 ? 6.149 -1.658 -8.319 1.00 87.94 96 THR A N 1
ATOM 761 C CA . THR A 1 96 ? 7.293 -0.750 -8.166 1.00 87.94 96 THR A CA 1
ATOM 762 C C . THR A 1 96 ? 8.616 -1.525 -8.165 1.00 87.94 96 THR A C 1
ATOM 764 O O . THR A 1 96 ? 9.563 -1.140 -8.852 1.00 87.94 96 THR A O 1
ATOM 767 N N . LEU A 1 97 ? 8.680 -2.654 -7.451 1.00 89.62 97 LEU A N 1
ATOM 768 C CA . LEU A 1 97 ? 9.843 -3.546 -7.439 1.00 89.62 97 LEU A CA 1
ATOM 769 C C . LEU A 1 97 ? 10.097 -4.185 -8.810 1.00 89.62 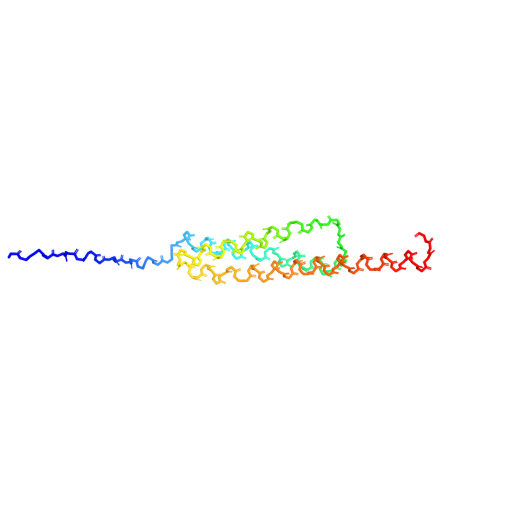97 LEU A C 1
ATOM 771 O O . LEU A 1 97 ? 11.237 -4.199 -9.275 1.00 89.62 97 LEU A O 1
ATOM 775 N N . TYR A 1 98 ? 9.044 -4.669 -9.474 1.00 89.62 98 TYR A N 1
ATOM 776 C CA . TYR A 1 98 ? 9.138 -5.314 -10.782 1.00 89.62 98 TYR A CA 1
ATOM 777 C C . TYR A 1 98 ? 9.687 -4.367 -11.854 1.00 89.62 98 TYR A C 1
ATOM 779 O O . TYR A 1 98 ? 10.662 -4.703 -12.531 1.00 89.62 98 TYR A O 1
ATOM 787 N N . TYR A 1 99 ? 9.112 -3.168 -11.989 1.00 87.50 99 TYR A N 1
ATOM 788 C CA . TYR A 1 99 ? 9.566 -2.204 -12.994 1.00 87.50 99 TYR A CA 1
ATOM 789 C C . TYR A 1 99 ? 10.982 -1.704 -12.703 1.00 87.50 99 TYR A C 1
ATOM 791 O O . TYR A 1 99 ? 11.795 -1.610 -13.621 1.00 87.50 99 TYR A O 1
ATOM 799 N N . ARG A 1 100 ? 11.333 -1.496 -11.428 1.00 85.25 100 ARG A N 1
ATOM 800 C CA . ARG A 1 100 ? 12.698 -1.121 -11.041 1.00 85.25 100 ARG A CA 1
ATOM 801 C C . ARG A 1 100 ? 13.720 -2.204 -11.387 1.00 85.25 100 ARG A C 1
ATOM 803 O O . ARG A 1 100 ? 14.790 -1.888 -11.906 1.00 85.25 100 ARG A O 1
ATOM 810 N N . TRP A 1 101 ? 13.408 -3.471 -11.115 1.00 86.12 101 TRP A N 1
ATOM 811 C CA . TRP A 1 101 ? 14.279 -4.590 -11.481 1.00 86.12 101 TRP A CA 1
ATOM 812 C C . TRP A 1 101 ? 14.431 -4.709 -13.001 1.00 86.12 101 TRP A C 1
ATOM 814 O O . TRP A 1 101 ? 15.549 -4.840 -13.499 1.00 86.12 101 TRP A O 1
ATOM 824 N N . ARG A 1 102 ? 13.326 -4.589 -13.746 1.00 87.94 102 ARG A N 1
ATOM 825 C CA . ARG A 1 102 ? 13.334 -4.641 -15.211 1.00 87.94 102 ARG A CA 1
ATOM 826 C C . ARG A 1 102 ? 14.195 -3.532 -15.820 1.00 87.94 102 ARG A C 1
ATOM 828 O O . ARG A 1 102 ? 15.020 -3.836 -16.675 1.00 87.94 102 ARG A O 1
ATOM 835 N N . CYS A 1 103 ? 14.042 -2.284 -15.375 1.00 84.69 103 CYS A N 1
ATOM 836 C CA . CYS A 1 103 ? 14.839 -1.157 -15.870 1.00 84.69 103 CYS A CA 1
ATOM 837 C C . CYS A 1 103 ? 16.332 -1.356 -15.599 1.00 84.69 103 CYS A C 1
ATOM 839 O O . CYS A 1 103 ? 17.125 -1.268 -16.530 1.00 84.69 103 CYS A O 1
ATOM 841 N N . ARG A 1 104 ? 16.710 -1.732 -14.367 1.00 83.38 104 ARG A N 1
ATOM 842 C CA . ARG A 1 104 ? 18.112 -2.035 -14.026 1.00 83.38 104 ARG A CA 1
ATOM 843 C C . ARG A 1 104 ? 18.697 -3.142 -14.895 1.00 83.38 104 ARG A C 1
ATOM 845 O O . ARG A 1 104 ? 19.851 -3.064 -15.295 1.00 83.38 104 ARG A O 1
ATOM 852 N N . ARG A 1 105 ? 17.906 -4.175 -15.196 1.00 85.12 105 ARG A N 1
ATOM 853 C CA . ARG A 1 105 ? 18.341 -5.277 -16.058 1.00 85.12 105 ARG A CA 1
ATOM 854 C C . ARG A 1 105 ? 18.543 -4.825 -17.503 1.00 85.12 105 ARG A C 1
ATOM 856 O O . ARG A 1 105 ? 19.521 -5.229 -18.116 1.00 85.12 105 ARG A O 1
ATOM 863 N N . ILE A 1 106 ? 17.640 -4.003 -18.039 1.00 86.25 106 ILE A N 1
ATOM 864 C CA . ILE A 1 106 ? 17.773 -3.445 -19.393 1.00 86.25 106 ILE A CA 1
ATOM 865 C C . ILE A 1 106 ? 19.014 -2.555 -19.481 1.00 86.25 106 ILE A C 1
ATOM 867 O O . ILE A 1 106 ? 19.769 -2.669 -20.438 1.00 86.25 106 ILE A O 1
ATOM 871 N N . GLU A 1 107 ? 19.250 -1.717 -18.475 1.00 84.62 107 GLU A N 1
ATOM 872 C CA . GLU A 1 107 ? 20.422 -0.844 -18.402 1.00 84.62 107 GLU A CA 1
ATOM 873 C C . GLU A 1 107 ? 21.730 -1.634 -18.295 1.00 84.62 107 GLU A C 1
ATOM 875 O O . GLU A 1 107 ? 22.662 -1.380 -19.051 1.00 84.62 107 GLU A O 1
ATOM 880 N N . TYR A 1 108 ? 21.767 -2.664 -17.447 1.00 85.25 108 TYR A N 1
ATOM 881 C CA . TYR A 1 108 ? 22.905 -3.579 -17.355 1.00 85.25 108 TYR A CA 1
ATOM 882 C C . TYR A 1 108 ? 23.205 -4.269 -18.691 1.00 85.25 108 TYR A C 1
ATOM 884 O O . TYR A 1 108 ? 24.357 -4.336 -19.111 1.00 85.25 108 TYR A O 1
ATOM 892 N N . LEU A 1 109 ? 22.167 -4.765 -19.375 1.00 86.88 109 LEU A N 1
ATOM 893 C CA . LEU A 1 109 ? 22.326 -5.380 -20.689 1.00 86.88 109 LEU A CA 1
ATOM 894 C C . LEU A 1 109 ? 22.849 -4.363 -21.699 1.00 86.88 109 LEU A C 1
ATOM 896 O O . LEU A 1 109 ? 23.853 -4.648 -22.332 1.00 86.88 109 LEU A O 1
ATOM 900 N N . ARG A 1 110 ? 22.232 -3.178 -21.796 1.00 85.25 110 ARG A N 1
ATOM 901 C CA . ARG A 1 110 ? 22.641 -2.099 -22.706 1.00 85.25 110 ARG A CA 1
ATOM 902 C C . ARG A 1 110 ? 24.124 -1.753 -22.550 1.00 85.25 110 ARG A C 1
ATOM 904 O O . ARG A 1 110 ? 24.815 -1.677 -23.559 1.00 85.25 110 ARG A O 1
ATOM 911 N N . ASN A 1 111 ? 24.603 -1.582 -21.319 1.00 87.88 111 ASN A N 1
ATOM 912 C CA . ASN A 1 111 ? 26.001 -1.229 -21.061 1.00 87.88 111 ASN A CA 1
ATOM 913 C C . ASN A 1 111 ? 26.949 -2.390 -21.420 1.00 87.88 111 ASN A C 1
ATOM 915 O O . ASN A 1 111 ? 27.995 -2.165 -22.020 1.00 87.88 111 ASN A O 1
ATOM 919 N N . ASN A 1 112 ? 26.559 -3.644 -21.158 1.00 86.50 112 ASN A N 1
ATOM 920 C CA . ASN A 1 112 ? 27.362 -4.813 -21.539 1.00 86.50 112 ASN A CA 1
ATOM 921 C C . ASN A 1 112 ? 27.389 -5.091 -23.053 1.00 86.50 112 ASN A C 1
ATOM 923 O O . ASN A 1 112 ? 28.402 -5.584 -23.541 1.00 86.50 112 ASN A O 1
ATOM 927 N N . THR A 1 113 ? 26.309 -4.833 -23.805 1.00 80.38 113 THR A N 1
ATOM 928 C CA . THR A 1 113 ? 26.309 -5.038 -25.268 1.00 80.38 113 THR A CA 1
ATOM 929 C C . THR A 1 113 ? 26.910 -3.873 -26.040 1.00 80.38 113 THR A C 1
ATOM 931 O O . THR A 1 113 ? 27.500 -4.109 -27.088 1.00 80.38 113 THR A O 1
ATOM 934 N N . LEU A 1 114 ? 26.732 -2.632 -25.576 1.00 79.00 114 LEU A N 1
ATOM 935 C CA . LEU A 1 114 ? 27.196 -1.440 -26.296 1.00 79.00 114 LEU A CA 1
ATOM 936 C C . LEU A 1 114 ? 28.542 -0.903 -25.788 1.00 79.00 114 LEU A C 1
ATOM 938 O O . LEU A 1 114 ? 29.114 -0.044 -26.450 1.00 79.00 114 LEU A O 1
ATOM 942 N N . GLY A 1 115 ? 29.057 -1.397 -24.655 1.00 62.81 115 GLY A N 1
ATOM 943 C CA . GLY A 1 115 ? 30.351 -0.984 -24.098 1.00 62.81 115 GLY A CA 1
ATOM 944 C C . GLY A 1 115 ? 30.431 0.495 -23.696 1.00 62.81 115 GLY A C 1
ATOM 945 O O . GLY A 1 115 ? 31.536 1.024 -23.596 1.00 62.81 115 GLY A O 1
ATOM 946 N N . LEU A 1 116 ? 29.276 1.151 -23.519 1.00 57.66 116 LEU A N 1
ATOM 947 C CA . LEU A 1 116 ? 29.134 2.539 -23.063 1.00 57.66 116 LEU A CA 1
ATOM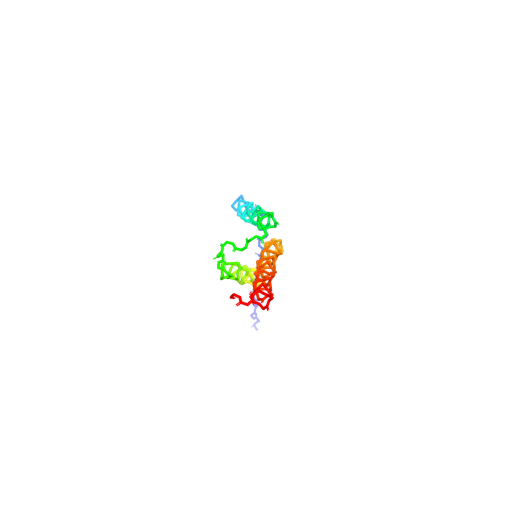 948 C C . LEU A 1 116 ? 29.104 2.627 -21.535 1.00 57.66 116 LEU A C 1
ATOM 950 O O . LEU A 1 116 ? 28.418 1.781 -20.909 1.00 57.66 116 LEU A O 1
#

Sequence (116 aa):
MSRKIKAHGVHRKRRGFSIVGWLAAIGMWLIEGSYVPQIVRLYRVKEFYEISLFFPLINLAGRLLVMLYSAAVGERVLALGFLAGITLRTVLLSQTLYYRWRCRRIEYLRNNTLGL